Protein AF-A0A660TEA6-F1 (afdb_monomer_lite)

Structure (mmCIF, N/CA/C/O backbone):
da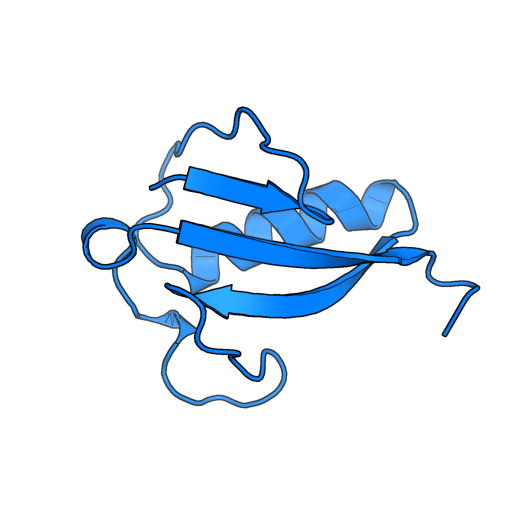ta_AF-A0A660TEA6-F1
#
_entry.id   AF-A0A660TEA6-F1
#
loop_
_atom_site.group_PDB
_atom_site.id
_atom_site.type_symbol
_atom_site.label_atom_id
_atom_site.label_alt_id
_atom_site.label_comp_id
_atom_site.label_asym_id
_atom_site.label_entity_id
_atom_site.label_seq_id
_atom_site.pdbx_PDB_ins_code
_atom_site.Cartn_x
_atom_site.Cartn_y
_atom_site.Cartn_z
_atom_site.occupancy
_atom_site.B_iso_or_equiv
_atom_site.auth_seq_id
_atom_site.auth_comp_id
_atom_site.auth_asym_id
_atom_site.auth_atom_id
_atom_site.pdbx_PDB_model_num
ATOM 1 N N . MET A 1 1 ? -7.542 5.109 5.761 1.00 90.06 1 MET A N 1
ATOM 2 C CA . MET A 1 1 ? -6.118 4.971 5.403 1.00 90.06 1 MET A CA 1
ATOM 3 C C . MET A 1 1 ? -5.681 6.187 4.597 1.00 90.06 1 MET A C 1
ATOM 5 O O . MET A 1 1 ? -6.492 6.726 3.857 1.00 90.06 1 MET A O 1
ATOM 9 N N . GLU A 1 2 ? -4.438 6.630 4.753 1.00 94.81 2 GLU A N 1
ATOM 10 C CA . GLU A 1 2 ? -3.772 7.612 3.890 1.00 94.81 2 GLU A CA 1
ATOM 11 C C . GLU A 1 2 ? -2.726 6.898 3.030 1.00 94.81 2 GLU A C 1
ATOM 13 O O . GLU A 1 2 ? -1.918 6.141 3.565 1.00 94.81 2 GLU A O 1
ATOM 18 N N . ILE A 1 3 ? -2.733 7.141 1.717 1.00 95.56 3 ILE A N 1
ATOM 19 C CA . ILE A 1 3 ? -1.777 6.540 0.780 1.00 95.56 3 ILE A CA 1
ATOM 20 C C . ILE A 1 3 ? -0.863 7.632 0.222 1.00 95.56 3 ILE A C 1
ATOM 22 O O . ILE A 1 3 ? -1.335 8.700 -0.182 1.00 95.56 3 ILE A O 1
ATOM 26 N N . LYS A 1 4 ? 0.445 7.366 0.205 1.00 97.12 4 LYS A N 1
ATOM 27 C CA . LYS A 1 4 ? 1.456 8.248 -0.386 1.00 97.12 4 LYS A CA 1
ATOM 28 C C . LYS A 1 4 ? 2.337 7.491 -1.360 1.00 97.12 4 LYS A C 1
ATOM 30 O O . LYS A 1 4 ? 2.713 6.350 -1.096 1.00 97.12 4 LYS A O 1
ATOM 35 N N . ILE A 1 5 ? 2.722 8.161 -2.437 1.00 95.94 5 ILE A N 1
ATOM 36 C CA . ILE A 1 5 ?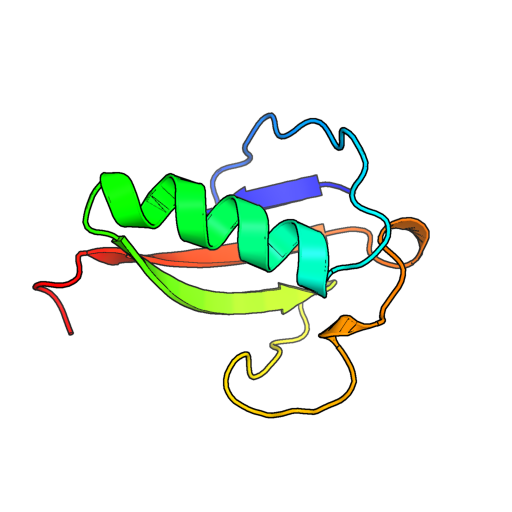 3.733 7.696 -3.383 1.00 95.94 5 ILE A CA 1
ATOM 37 C C . ILE A 1 5 ? 4.853 8.728 -3.398 1.00 95.94 5 ILE A C 1
ATOM 39 O O . ILE A 1 5 ? 4.585 9.903 -3.609 1.00 95.94 5 ILE A O 1
ATOM 43 N N . ASN A 1 6 ? 6.091 8.302 -3.139 1.00 95.69 6 ASN A N 1
ATOM 44 C CA . ASN A 1 6 ? 7.254 9.194 -3.046 1.00 95.69 6 ASN A CA 1
ATOM 45 C C . ASN A 1 6 ? 6.996 10.410 -2.133 1.00 95.69 6 ASN A C 1
ATOM 47 O O . ASN A 1 6 ? 7.304 11.541 -2.479 1.00 95.69 6 ASN A O 1
ATOM 51 N N . GLU A 1 7 ? 6.402 10.153 -0.962 1.00 93.69 7 GLU A N 1
ATOM 52 C CA . GLU A 1 7 ? 6.023 11.155 0.055 1.00 93.69 7 GLU A CA 1
ATOM 53 C C . GLU A 1 7 ? 4.873 12.100 -0.342 1.00 93.69 7 GLU A C 1
ATOM 55 O O . GLU A 1 7 ? 4.342 12.808 0.517 1.00 93.69 7 GLU A O 1
ATOM 60 N N . GLU A 1 8 ? 4.389 12.034 -1.582 1.00 95.12 8 GLU A N 1
ATOM 61 C CA . GLU A 1 8 ? 3.225 12.785 -2.040 1.00 95.12 8 GLU A CA 1
ATOM 62 C C . GLU A 1 8 ? 1.930 12.022 -1.761 1.00 95.12 8 GLU A C 1
ATOM 64 O O . GLU A 1 8 ? 1.764 10.856 -2.128 1.00 95.12 8 GLU A O 1
ATOM 69 N N . LYS A 1 9 ? 0.983 12.685 -1.093 1.00 95.81 9 LYS A N 1
ATOM 70 C CA . LYS A 1 9 ? -0.340 12.118 -0.832 1.00 95.81 9 LYS A CA 1
ATOM 71 C C . LYS A 1 9 ? -1.121 12.007 -2.134 1.00 95.81 9 LYS A C 1
ATOM 73 O O . LYS A 1 9 ? -1.301 13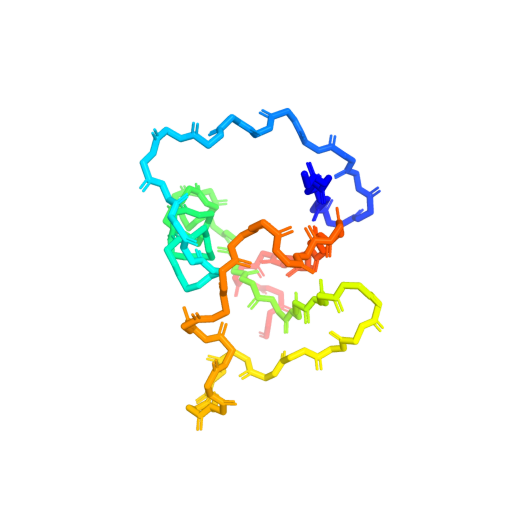.001 -2.832 1.00 95.81 9 LYS A O 1
ATOM 78 N N . ILE A 1 10 ? -1.660 10.822 -2.396 1.00 93.31 10 ILE A N 1
ATOM 79 C CA . ILE A 1 10 ? -2.534 10.586 -3.543 1.00 93.31 10 ILE A CA 1
ATOM 80 C C . ILE A 1 10 ? -3.991 10.509 -3.094 1.00 93.31 10 ILE A C 1
ATOM 82 O O . ILE A 1 10 ? -4.293 10.043 -1.992 1.00 93.31 10 ILE A O 1
ATOM 86 N N . ASN A 1 11 ? -4.904 10.960 -3.953 1.00 88.94 11 ASN A N 1
ATOM 87 C CA . ASN A 1 11 ? -6.327 10.727 -3.749 1.00 88.94 11 ASN A CA 1
ATOM 88 C C . ASN A 1 11 ? -6.688 9.365 -4.347 1.00 88.94 11 ASN A C 1
ATOM 90 O O . ASN A 1 11 ? -7.029 9.268 -5.523 1.00 88.94 11 ASN A O 1
ATOM 94 N N . PHE A 1 12 ? -6.517 8.319 -3.546 1.00 87.06 12 PHE A N 1
ATOM 95 C CA . PHE A 1 12 ? -6.868 6.952 -3.907 1.00 87.06 12 PHE A CA 1
ATOM 96 C C . PHE A 1 12 ? -8.127 6.557 -3.142 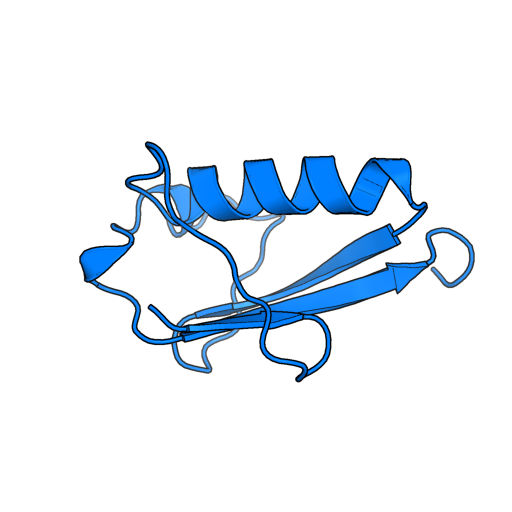1.00 87.06 12 PHE A C 1
ATOM 98 O O . PHE A 1 12 ? -8.136 6.572 -1.908 1.00 87.06 12 PHE A O 1
ATOM 105 N N . GLU A 1 13 ? -9.185 6.227 -3.872 1.00 87.94 13 GLU A N 1
ATOM 106 C CA . GLU A 1 13 ? -10.424 5.712 -3.301 1.00 87.94 13 GLU A CA 1
ATOM 107 C C . GLU A 1 13 ? -10.383 4.186 -3.340 1.00 87.94 13 GLU A C 1
ATOM 109 O O . GLU A 1 13 ? -10.042 3.596 -4.361 1.00 87.94 13 GLU A O 1
ATOM 114 N N . LEU A 1 14 ? -10.695 3.552 -2.208 1.00 86.81 14 LEU A N 1
ATOM 115 C CA . LEU A 1 14 ? -10.873 2.104 -2.158 1.00 86.81 14 LEU A C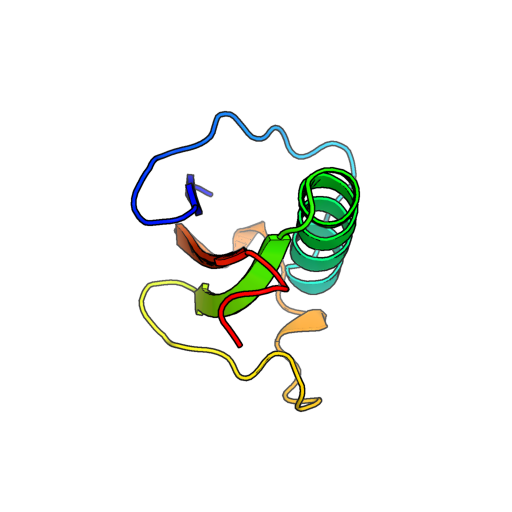A 1
ATOM 116 C C . LEU A 1 14 ? -12.207 1.776 -2.822 1.00 86.81 14 LEU A C 1
ATOM 118 O O . LEU A 1 14 ? -13.242 2.289 -2.392 1.00 86.81 14 LEU A O 1
ATOM 122 N N . GLU A 1 15 ? -12.186 0.920 -3.835 1.00 89.19 15 GLU A N 1
ATOM 123 C CA . GLU A 1 15 ? -13.403 0.462 -4.496 1.00 89.19 15 GLU A CA 1
ATOM 124 C C . GLU A 1 15 ? -13.895 -0.829 -3.849 1.00 89.19 15 GLU A C 1
ATOM 126 O O . GLU A 1 15 ? -15.001 -0.898 -3.314 1.00 89.19 15 GLU A O 1
ATOM 131 N N . ASN A 1 16 ? -13.058 -1.865 -3.883 1.00 91.88 16 ASN A N 1
ATOM 132 C CA . ASN A 1 16 ? -13.394 -3.198 -3.380 1.00 91.88 16 ASN A CA 1
ATOM 133 C C . ASN A 1 16 ? -12.241 -3.850 -2.608 1.00 91.88 16 ASN A C 1
ATOM 135 O O . ASN A 1 16 ? -12.400 -4.972 -2.124 1.00 91.88 16 ASN A O 1
ATOM 139 N N . GLU A 1 17 ? -11.102 -3.167 -2.486 1.00 94.94 17 GLU A N 1
ATOM 140 C CA . GLU A 1 17 ? -9.912 -3.660 -1.809 1.00 94.94 17 GLU A CA 1
ATOM 141 C C . GLU A 1 17 ? -10.163 -3.768 -0.303 1.00 94.94 17 GLU A C 1
ATOM 143 O O . GLU A 1 17 ? -10.519 -2.807 0.385 1.00 94.94 17 GLU A O 1
ATOM 148 N N . LYS A 1 18 ? -9.955 -4.971 0.219 1.00 95.75 18 LYS A N 1
ATOM 149 C CA . LYS A 1 18 ? -10.103 -5.346 1.624 1.00 95.75 18 LYS A CA 1
ATOM 150 C C . LYS A 1 18 ? -8.764 -5.587 2.285 1.00 95.75 18 LYS A C 1
ATOM 152 O O . LYS A 1 18 ? -8.674 -5.421 3.503 1.00 95.75 18 LYS A O 1
ATOM 157 N N . THR A 1 19 ? -7.739 -5.956 1.517 1.00 96.62 19 THR A N 1
ATOM 158 C CA . THR A 1 19 ? -6.398 -6.217 2.046 1.00 96.62 19 THR A CA 1
ATOM 159 C C . THR A 1 19 ? -5.322 -5.331 1.424 1.00 96.62 19 THR A C 1
ATOM 161 O O . THR A 1 19 ? -5.471 -4.776 0.335 1.00 96.62 19 THR A O 1
ATOM 164 N N . ILE A 1 20 ? -4.190 -5.212 2.121 1.00 95.69 20 ILE A N 1
ATOM 165 C CA . ILE A 1 20 ? -3.009 -4.501 1.618 1.00 95.69 20 ILE A CA 1
ATOM 166 C C . ILE A 1 20 ? -2.473 -5.142 0.329 1.00 95.69 20 ILE A C 1
ATOM 168 O O . ILE A 1 20 ? -2.014 -4.428 -0.564 1.00 95.69 20 ILE A O 1
ATOM 172 N N . GLY A 1 21 ? -2.563 -6.471 0.203 1.00 95.19 21 GLY A N 1
ATOM 173 C CA . GLY A 1 21 ? -2.210 -7.193 -1.021 1.00 95.19 21 GLY A CA 1
ATOM 174 C C . GLY A 1 21 ? -2.974 -6.695 -2.244 1.00 95.19 21 GLY A C 1
ATOM 175 O O . GLY A 1 21 ? -2.371 -6.436 -3.287 1.00 95.19 21 GLY A O 1
ATOM 176 N N . GLU A 1 22 ? -4.284 -6.509 -2.098 1.00 95.56 22 GLU A N 1
ATOM 177 C CA . GLU A 1 22 ? -5.155 -6.024 -3.168 1.00 95.56 22 GLU A CA 1
ATOM 178 C C . GLU A 1 22 ? -4.811 -4.579 -3.554 1.00 95.56 22 GLU A C 1
ATOM 180 O O . GLU A 1 22 ? -4.575 -4.316 -4.734 1.00 95.56 22 GLU A O 1
ATOM 185 N N . ILE A 1 23 ? -4.654 -3.673 -2.576 1.00 94.81 23 ILE A N 1
ATOM 186 C CA . ILE A 1 23 ? -4.247 -2.277 -2.838 1.00 94.81 23 ILE A CA 1
ATOM 187 C C . ILE A 1 23 ? -2.914 -2.222 -3.594 1.00 94.81 23 ILE A C 1
ATOM 189 O O . ILE A 1 23 ? -2.791 -1.527 -4.604 1.00 94.81 23 ILE A O 1
ATOM 193 N N . ILE A 1 24 ? -1.895 -2.947 -3.120 1.00 94.44 24 ILE A N 1
ATOM 194 C CA . ILE A 1 24 ? -0.561 -2.926 -3.738 1.00 94.44 24 ILE A CA 1
ATOM 195 C C . ILE A 1 24 ? -0.611 -3.485 -5.161 1.00 94.44 24 ILE A C 1
ATOM 197 O O . ILE A 1 24 ? 0.082 -2.963 -6.033 1.00 94.44 24 ILE A O 1
ATOM 201 N N . SER A 1 25 ? -1.437 -4.502 -5.420 1.00 93.81 25 SER A N 1
ATOM 202 C CA . SER A 1 25 ? -1.653 -5.041 -6.767 1.00 93.81 25 SER A CA 1
ATOM 203 C C . SER A 1 25 ? -2.239 -3.987 -7.714 1.00 93.81 25 SER A C 1
ATOM 205 O O . SER A 1 25 ? -1.717 -3.777 -8.812 1.00 93.81 25 SER A O 1
ATOM 207 N N . VAL A 1 26 ? -3.267 -3.260 -7.269 1.00 94.31 26 VAL A N 1
ATOM 208 C CA . VAL A 1 26 ? -3.906 -2.195 -8.057 1.00 94.31 26 VAL A CA 1
ATOM 209 C C . VAL A 1 26 ? -2.930 -1.056 -8.340 1.00 94.31 26 VAL A C 1
ATOM 211 O O . VAL A 1 26 ? -2.758 -0.670 -9.498 1.00 94.31 26 VAL A O 1
ATOM 214 N N . ILE A 1 27 ? -2.219 -0.568 -7.319 1.00 93.62 27 ILE A N 1
ATOM 215 C CA . ILE A 1 27 ? -1.231 0.508 -7.483 1.00 93.62 27 ILE A CA 1
ATOM 216 C C . ILE A 1 27 ? -0.091 0.065 -8.400 1.00 93.62 27 ILE A C 1
ATOM 218 O O . ILE A 1 27 ? 0.311 0.821 -9.281 1.00 93.62 27 ILE A O 1
ATOM 222 N N . ARG A 1 28 ? 0.410 -1.167 -8.244 1.00 93.44 28 ARG A N 1
ATOM 223 C CA . ARG A 1 28 ? 1.447 -1.725 -9.121 1.00 93.44 28 ARG A CA 1
ATOM 224 C C . ARG A 1 28 ? 0.999 -1.708 -10.580 1.00 93.44 28 ARG A C 1
ATOM 226 O O . ARG A 1 28 ? 1.757 -1.249 -11.428 1.00 93.44 28 ARG A O 1
ATOM 233 N N . ASN A 1 29 ? -0.221 -2.157 -10.868 1.00 93.06 29 ASN A N 1
ATOM 234 C CA . ASN A 1 29 ? -0.762 -2.144 -12.229 1.00 93.06 29 ASN A CA 1
ATOM 235 C C . ASN A 1 29 ? -0.911 -0.716 -12.770 1.00 93.06 29 ASN A C 1
ATOM 237 O O . ASN A 1 29 ? -0.592 -0.467 -13.932 1.00 93.06 29 ASN A O 1
ATOM 241 N N . TRP A 1 30 ? -1.344 0.223 -11.925 1.00 92.25 30 TRP A N 1
ATOM 242 C CA . TRP A 1 30 ? -1.496 1.628 -12.298 1.00 92.25 30 TRP A CA 1
ATOM 243 C C . TRP A 1 30 ? -0.164 2.284 -12.686 1.00 92.25 30 TRP A C 1
ATOM 245 O O . TRP A 1 30 ? -0.078 2.923 -13.734 1.00 92.25 30 TRP A O 1
ATOM 255 N N . ILE A 1 31 ? 0.893 2.093 -11.891 1.00 92.44 31 ILE A N 1
ATOM 256 C CA . ILE A 1 31 ? 2.193 2.732 -12.153 1.00 92.44 31 ILE A CA 1
ATOM 257 C C . ILE A 1 31 ? 2.994 2.029 -13.258 1.00 92.44 31 ILE A C 1
ATOM 259 O O . ILE A 1 31 ? 3.811 2.668 -13.925 1.00 92.44 31 ILE A O 1
ATOM 263 N N . TYR A 1 32 ? 2.754 0.731 -13.478 1.00 91.25 32 TYR A N 1
ATOM 264 C CA . TYR A 1 32 ? 3.481 -0.060 -14.471 1.00 91.25 32 TYR A CA 1
ATOM 265 C C . TYR A 1 32 ? 3.251 0.460 -15.894 1.00 91.25 32 TYR A C 1
ATOM 267 O O . TYR A 1 32 ? 4.193 0.549 -16.680 1.00 91.25 32 TYR A O 1
ATOM 275 N N . GLY A 1 33 ? 2.024 0.896 -16.209 1.00 88.75 33 GLY A N 1
ATOM 276 C CA . GLY A 1 33 ? 1.699 1.520 -17.498 1.00 88.75 33 GLY A CA 1
ATOM 277 C C . GLY A 1 33 ? 2.476 2.814 -17.780 1.00 88.75 33 GLY A C 1
ATOM 278 O O . GLY A 1 33 ? 2.614 3.204 -18.936 1.00 88.75 33 GLY A O 1
ATOM 279 N N . SER A 1 34 ? 3.027 3.438 -16.737 1.00 89.81 34 SER A N 1
ATOM 280 C CA . SER A 1 34 ? 3.827 4.664 -16.804 1.00 89.81 34 SER A CA 1
ATOM 281 C C . SER A 1 34 ? 5.338 4.407 -16.710 1.00 89.81 34 SER A C 1
ATOM 283 O O . SER A 1 34 ? 6.103 5.359 -16.594 1.00 89.81 34 SER A O 1
ATOM 285 N N . GLY A 1 35 ? 5.784 3.145 -16.743 1.00 93.81 35 GLY A N 1
ATOM 286 C CA . GLY A 1 35 ? 7.208 2.790 -16.704 1.00 93.81 35 GLY A CA 1
ATOM 287 C C . GLY A 1 35 ? 7.843 2.813 -15.311 1.00 93.81 35 GLY A C 1
ATOM 288 O O . GLY A 1 35 ? 9.067 2.802 -15.204 1.00 93.81 35 GLY A O 1
ATOM 289 N N . PHE A 1 36 ? 7.043 2.826 -14.242 1.00 95.25 36 PHE A N 1
ATOM 290 C CA . PHE A 1 36 ? 7.535 2.796 -12.864 1.00 95.25 36 PHE A CA 1
ATOM 291 C C . PHE A 1 36 ? 7.364 1.419 -12.228 1.00 95.25 36 PHE A C 1
ATOM 293 O O . PHE A 1 36 ? 6.465 0.653 -12.580 1.00 95.25 36 PHE A O 1
ATOM 300 N N . ILE A 1 37 ? 8.194 1.131 -11.230 1.00 94.19 37 ILE A N 1
ATOM 301 C CA . ILE A 1 37 ? 8.026 -0.025 -10.350 1.00 94.19 37 ILE A CA 1
ATOM 302 C C . ILE A 1 37 ? 8.049 0.395 -8.884 1.00 94.19 37 ILE A C 1
ATOM 304 O O . ILE A 1 37 ? 8.607 1.433 -8.534 1.00 94.19 37 ILE A O 1
ATOM 308 N N . ILE A 1 38 ? 7.480 -0.445 -8.024 1.00 94.69 38 ILE A N 1
ATOM 309 C CA . ILE A 1 38 ? 7.560 -0.283 -6.572 1.00 94.69 38 ILE A CA 1
ATOM 310 C C . ILE A 1 38 ? 8.928 -0.771 -6.091 1.00 94.69 38 ILE A C 1
ATOM 312 O O . ILE A 1 38 ? 9.297 -1.908 -6.373 1.00 94.69 38 ILE A O 1
ATOM 316 N N . THR A 1 39 ? 9.646 0.059 -5.337 1.00 94.31 39 THR A N 1
ATOM 317 C CA . THR A 1 39 ? 10.960 -0.273 -4.760 1.00 94.31 39 THR A CA 1
ATOM 318 C C . THR A 1 39 ? 10.904 -0.539 -3.260 1.00 94.31 39 THR A C 1
ATOM 320 O O . THR A 1 39 ? 11.587 -1.434 -2.774 1.00 94.31 39 THR A O 1
ATOM 323 N N . SER A 1 40 ? 10.047 0.178 -2.530 1.00 95.38 40 SER A N 1
ATOM 324 C CA . SER A 1 40 ? 9.803 -0.051 -1.101 1.00 95.38 40 SER A CA 1
ATOM 325 C C . SER A 1 40 ? 8.347 0.227 -0.757 1.00 95.38 40 SER A C 1
ATOM 327 O O . SER A 1 40 ? 7.707 1.094 -1.358 1.00 95.38 40 SER A O 1
ATOM 329 N N . VAL A 1 41 ? 7.835 -0.459 0.262 1.00 96.38 41 VAL A N 1
ATOM 330 C CA . VAL A 1 41 ? 6.504 -0.208 0.821 1.00 96.38 41 VAL A CA 1
ATOM 331 C C . VAL A 1 41 ? 6.589 -0.165 2.337 1.00 96.38 41 VAL A C 1
ATOM 333 O O . VAL A 1 41 ? 7.232 -1.010 2.953 1.00 96.38 41 VAL A O 1
ATOM 336 N N . PHE A 1 42 ? 5.907 0.803 2.940 1.00 96.75 42 PHE A N 1
ATOM 337 C CA . PHE A 1 42 ? 5.828 0.983 4.380 1.00 96.75 42 PHE A CA 1
ATOM 338 C C . PHE A 1 42 ? 4.365 0.997 4.820 1.00 96.75 42 PHE A C 1
ATOM 340 O O . PHE A 1 42 ? 3.574 1.790 4.307 1.00 96.75 42 PHE A O 1
ATOM 347 N N . LEU A 1 43 ? 4.033 0.158 5.800 1.00 96.25 43 LEU A N 1
ATOM 348 C CA . LEU A 1 43 ? 2.746 0.143 6.496 1.00 96.25 43 LEU A CA 1
ATOM 349 C C . LEU A 1 43 ? 2.951 0.756 7.880 1.00 96.25 43 LEU A C 1
ATOM 351 O O . LEU A 1 43 ? 3.755 0.237 8.651 1.00 96.25 43 LEU A O 1
ATOM 355 N N . ASP A 1 44 ? 2.290 1.870 8.195 1.00 95.94 44 ASP A N 1
ATOM 356 C CA . ASP A 1 44 ? 2.446 2.573 9.480 1.00 95.94 44 ASP A CA 1
ATOM 357 C C . ASP A 1 44 ? 3.924 2.811 9.868 1.00 95.94 44 ASP A C 1
ATOM 359 O O . ASP A 1 44 ? 4.345 2.595 11.004 1.00 95.94 44 ASP A O 1
ATOM 363 N N . ASN A 1 45 ? 4.732 3.249 8.893 1.00 94.06 45 ASN A N 1
ATOM 364 C CA . ASN A 1 45 ? 6.189 3.459 8.979 1.00 94.06 45 ASN A CA 1
ATOM 365 C C . ASN A 1 45 ? 7.050 2.192 9.149 1.00 94.06 45 ASN A C 1
ATOM 367 O O . ASN A 1 45 ? 8.268 2.303 9.295 1.00 94.06 45 ASN A O 1
ATOM 371 N N . ARG A 1 46 ? 6.468 0.992 9.083 1.00 94.38 46 ARG A N 1
ATOM 372 C CA . ARG A 1 46 ? 7.210 -0.271 9.045 1.00 94.38 46 ARG A CA 1
ATOM 373 C C . ARG A 1 46 ? 7.385 -0.734 7.606 1.00 94.38 46 ARG A C 1
ATOM 375 O O . ARG A 1 46 ? 6.401 -0.980 6.915 1.00 94.38 46 ARG A O 1
ATOM 382 N N . GLU A 1 47 ? 8.632 -0.891 7.171 1.00 95.00 47 GLU A N 1
ATOM 383 C CA . GLU A 1 47 ? 8.925 -1.449 5.850 1.00 95.00 47 GLU A CA 1
ATOM 384 C C . GLU A 1 47 ? 8.467 -2.909 5.762 1.00 95.00 47 GLU A C 1
ATOM 386 O O . GLU A 1 47 ? 8.702 -3.709 6.677 1.00 95.00 47 GLU A O 1
ATOM 391 N N . ILE A 1 48 ? 7.810 -3.247 4.655 1.00 94.38 48 ILE A N 1
ATOM 392 C CA . ILE A 1 48 ? 7.467 -4.616 4.289 1.00 94.38 48 ILE A CA 1
ATOM 393 C C . ILE A 1 48 ? 8.277 -5.037 3.069 1.00 94.38 48 ILE A C 1
ATOM 395 O O . ILE A 1 48 ? 8.529 -4.256 2.151 1.00 94.38 48 ILE A O 1
ATOM 399 N N . LYS A 1 49 ? 8.655 -6.311 3.043 1.00 91.38 49 LYS A N 1
ATOM 400 C CA . LYS A 1 49 ? 9.327 -6.904 1.894 1.00 91.38 49 LYS A CA 1
ATOM 401 C C . LYS A 1 49 ? 8.286 -7.480 0.946 1.00 91.38 49 LYS A C 1
ATOM 403 O O . LYS A 1 49 ? 7.707 -8.531 1.214 1.00 91.38 49 LYS A O 1
ATOM 408 N N . ILE A 1 50 ? 8.045 -6.774 -0.153 1.00 87.94 50 ILE A N 1
ATOM 409 C CA . ILE A 1 50 ? 7.006 -7.129 -1.129 1.00 87.94 50 ILE A CA 1
ATOM 410 C C . ILE A 1 50 ? 7.296 -8.429 -1.891 1.00 87.94 50 ILE A C 1
ATOM 412 O O . ILE A 1 50 ? 6.360 -9.071 -2.361 1.00 87.94 50 ILE A O 1
ATOM 416 N N . ASP A 1 51 ? 8.563 -8.834 -1.978 1.00 84.31 51 ASP A N 1
ATOM 417 C CA . ASP A 1 51 ? 8.982 -10.058 -2.674 1.00 84.31 51 ASP A CA 1
ATOM 418 C C . ASP A 1 51 ? 8.948 -11.301 -1.772 1.00 84.31 51 ASP A C 1
ATOM 420 O O . ASP A 1 51 ? 9.082 -12.429 -2.244 1.00 84.31 51 ASP A O 1
ATOM 424 N N . GLU A 1 52 ? 8.740 -11.117 -0.466 1.00 86.19 52 GLU A N 1
ATOM 425 C CA . GLU A 1 52 ? 8.646 -12.205 0.501 1.00 86.19 52 GLU A CA 1
ATOM 426 C C . GLU A 1 52 ? 7.175 -12.436 0.897 1.00 86.19 52 GLU A C 1
ATOM 428 O O . GLU A 1 52 ? 6.454 -11.507 1.283 1.00 86.19 52 GLU A O 1
ATOM 433 N N . GLN A 1 53 ? 6.716 -13.693 0.864 1.00 74.00 53 GLN A N 1
ATOM 434 C CA . GLN A 1 53 ? 5.461 -14.078 1.520 1.00 74.00 53 GLN A CA 1
ATOM 435 C C . GLN A 1 53 ? 5.653 -14.010 3.037 1.00 74.00 53 GLN A C 1
ATOM 437 O O . GLN A 1 53 ? 6.119 -14.954 3.667 1.00 74.00 53 GLN A O 1
ATOM 442 N N . SER A 1 54 ? 5.310 -12.862 3.617 1.00 81.12 54 SER A N 1
ATOM 443 C CA . SER A 1 54 ? 5.400 -12.607 5.060 1.00 81.12 54 SER A CA 1
ATOM 444 C C . SER A 1 54 ? 4.046 -12.252 5.688 1.00 81.12 54 SER A C 1
ATOM 446 O O . SER A 1 54 ? 3.994 -11.706 6.788 1.00 81.12 54 SER A O 1
ATOM 448 N N . GLY A 1 55 ? 2.942 -12.578 5.001 1.00 88.56 55 GLY A N 1
ATOM 449 C CA . GLY A 1 55 ? 1.569 -12.415 5.495 1.00 88.56 55 GLY A CA 1
ATOM 450 C C . GLY A 1 55 ? 1.041 -10.981 5.448 1.00 88.56 55 GLY A C 1
ATOM 451 O O . GLY A 1 55 ? -0.095 -10.733 5.842 1.00 88.56 55 GLY A O 1
ATOM 452 N N . TRP A 1 56 ? 1.828 -10.025 4.943 1.00 93.56 56 TRP A N 1
ATOM 453 C CA . TRP A 1 56 ? 1.374 -8.642 4.774 1.00 93.56 56 TRP A CA 1
ATOM 454 C C . TRP A 1 56 ? 0.229 -8.524 3.764 1.00 93.56 56 TRP A C 1
ATOM 456 O O . TRP A 1 56 ? -0.569 -7.595 3.849 1.00 93.56 56 TRP A O 1
ATOM 466 N N . GLN A 1 57 ? 0.146 -9.465 2.821 1.00 95.00 57 GLN A N 1
ATOM 467 C CA . GLN A 1 57 ? -0.857 -9.501 1.762 1.00 95.00 57 GLN A CA 1
ATOM 468 C C . GLN A 1 57 ? -2.279 -9.608 2.315 1.00 95.00 57 GLN A C 1
ATOM 470 O O . GLN A 1 57 ? -3.203 -9.070 1.709 1.00 95.00 57 GLN A O 1
ATOM 475 N N . ASP A 1 58 ? -2.436 -10.265 3.464 1.00 95.50 58 ASP A N 1
ATOM 476 C CA . ASP A 1 58 ? -3.730 -10.568 4.075 1.00 95.50 58 ASP A CA 1
ATOM 477 C C . ASP A 1 58 ? -4.132 -9.545 5.144 1.00 95.50 58 ASP A C 1
ATOM 479 O O . ASP A 1 58 ? -5.227 -9.632 5.700 1.00 95.50 58 ASP A O 1
ATOM 483 N N . ILE A 1 59 ? -3.268 -8.563 5.439 1.00 95.38 59 ILE A N 1
ATOM 484 C CA . ILE A 1 59 ? -3.565 -7.516 6.419 1.00 95.38 59 ILE A CA 1
ATOM 485 C C . ILE A 1 59 ? -4.784 -6.718 5.934 1.00 95.38 59 ILE A C 1
ATOM 487 O O . ILE A 1 59 ? -4.742 -6.176 4.822 1.00 95.38 59 ILE A O 1
ATOM 491 N N . PRO A 1 60 ? -5.850 -6.599 6.744 1.00 96.38 60 PRO A N 1
ATOM 492 C CA . PRO A 1 60 ? -7.003 -5.780 6.410 1.00 96.38 60 PRO A CA 1
ATOM 493 C C . PRO A 1 60 ? -6.634 -4.304 6.260 1.00 96.38 60 PRO A C 1
ATOM 495 O O . PRO A 1 60 ? -5.915 -3.730 7.076 1.00 96.38 60 PRO A O 1
ATOM 498 N N . VAL A 1 61 ? -7.209 -3.640 5.260 1.00 94.31 61 VAL A N 1
ATOM 499 C CA . VAL A 1 61 ? -6.991 -2.201 5.019 1.00 94.31 61 VAL A CA 1
ATOM 500 C C . VAL A 1 61 ? -7.463 -1.330 6.187 1.00 94.31 61 VAL A C 1
ATOM 502 O O . VAL A 1 61 ? -6.957 -0.231 6.394 1.00 94.31 61 VAL A O 1
ATOM 505 N N . ALA A 1 62 ? -8.425 -1.821 6.970 1.00 94.06 62 ALA A N 1
ATOM 506 C CA . ALA A 1 62 ? -8.936 -1.128 8.146 1.00 94.06 62 ALA A CA 1
ATOM 507 C C . ALA A 1 62 ? -7.903 -1.033 9.286 1.00 94.06 62 ALA A C 1
ATOM 509 O O . ALA A 1 62 ? -7.997 -0.119 10.105 1.00 94.06 62 ALA A O 1
ATOM 510 N N . ASP A 1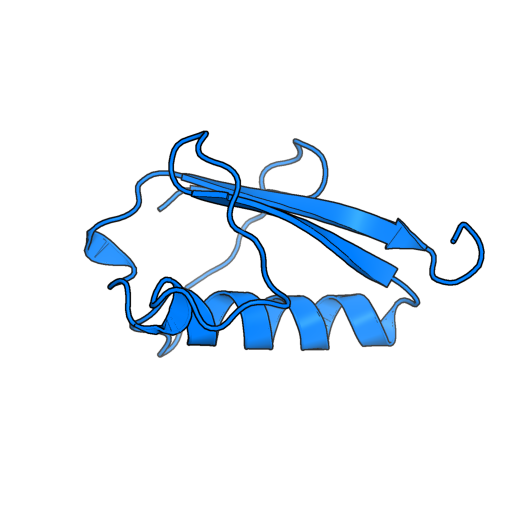 63 ? -6.915 -1.934 9.314 1.00 96.06 63 ASP A N 1
ATOM 511 C CA . ASP A 1 63 ? -5.922 -2.021 10.389 1.00 96.06 63 ASP A CA 1
ATOM 512 C C . ASP A 1 63 ? -4.710 -1.110 10.156 1.00 96.06 63 ASP A C 1
ATOM 514 O O . ASP A 1 63 ? -3.944 -0.860 11.086 1.00 96.06 63 ASP A O 1
ATOM 518 N N . ILE A 1 64 ? -4.548 -0.581 8.938 1.00 96.00 64 ILE A N 1
ATOM 519 C CA . ILE A 1 64 ? -3.421 0.271 8.550 1.00 96.00 64 ILE A CA 1
ATOM 520 C C . ILE A 1 64 ? -3.868 1.727 8.409 1.00 96.00 64 ILE A C 1
ATOM 522 O O . ILE A 1 64 ? -4.831 2.061 7.708 1.00 96.00 64 ILE A O 1
ATOM 526 N N . LYS A 1 65 ? -3.133 2.638 9.050 1.00 95.94 65 LYS A N 1
ATOM 527 C CA . LYS A 1 65 ? -3.416 4.076 8.980 1.00 95.94 65 LYS A CA 1
ATOM 528 C C . LYS A 1 65 ? -2.743 4.707 7.776 1.00 95.94 65 LYS A C 1
ATOM 530 O O . LYS A 1 65 ? -3.400 5.485 7.082 1.00 95.94 65 LYS A O 1
ATOM 535 N N . THR A 1 66 ? -1.478 4.377 7.522 1.00 96.31 66 THR A N 1
ATOM 536 C CA . THR A 1 66 ? -0.683 4.938 6.426 1.00 96.31 66 THR A CA 1
ATOM 537 C C . THR A 1 66 ? -0.023 3.858 5.573 1.00 96.31 66 THR A C 1
ATOM 539 O O . THR A 1 66 ? 0.588 2.919 6.080 1.00 96.31 66 THR A O 1
ATOM 542 N N . LEU A 1 67 ? -0.117 4.028 4.256 1.00 96.75 67 LEU A N 1
ATOM 543 C CA . LEU A 1 67 ? 0.587 3.239 3.253 1.00 96.75 67 LEU A CA 1
ATOM 544 C C . LEU A 1 67 ? 1.497 4.179 2.461 1.00 96.75 67 LEU A C 1
ATOM 546 O O . LEU A 1 67 ? 1.015 4.998 1.682 1.00 96.75 67 LEU A O 1
ATOM 550 N N . ASN A 1 68 ? 2.808 4.069 2.656 1.00 97.44 68 ASN A N 1
ATOM 551 C CA . ASN A 1 68 ? 3.784 4.831 1.879 1.00 97.44 68 ASN A CA 1
ATOM 552 C C . ASN A 1 68 ? 4.483 3.903 0.892 1.00 97.44 68 ASN A C 1
ATOM 554 O O . ASN A 1 68 ? 5.014 2.863 1.276 1.00 97.44 68 ASN A O 1
ATOM 558 N N . ILE A 1 69 ? 4.518 4.301 -0.370 1.00 96.88 69 ILE A N 1
ATOM 559 C CA . ILE A 1 69 ? 5.094 3.527 -1.461 1.00 96.88 69 ILE A CA 1
ATOM 560 C C . ILE A 1 69 ? 6.202 4.363 -2.083 1.00 96.88 69 ILE A C 1
ATOM 562 O O . ILE A 1 69 ? 6.019 5.547 -2.362 1.00 96.88 69 ILE A O 1
ATOM 566 N N . LYS A 1 70 ? 7.362 3.751 -2.293 1.00 96.56 70 LYS A N 1
ATOM 567 C CA . LYS A 1 70 ? 8.432 4.335 -3.095 1.00 96.56 70 LYS A CA 1
ATOM 568 C C . LYS A 1 70 ? 8.424 3.694 -4.468 1.00 96.56 70 LYS A C 1
ATOM 570 O O . LYS A 1 70 ? 8.293 2.472 -4.571 1.00 96.56 70 LYS A O 1
ATOM 575 N N . ILE A 1 71 ? 8.544 4.521 -5.498 1.00 95.69 71 ILE A N 1
ATOM 576 C CA . ILE A 1 71 ? 8.596 4.079 -6.888 1.00 95.69 71 ILE A CA 1
ATOM 577 C C . ILE A 1 71 ? 9.775 4.726 -7.604 1.00 95.69 71 ILE A C 1
ATOM 579 O O . ILE A 1 71 ? 10.074 5.892 -7.350 1.00 95.69 71 ILE A O 1
ATOM 583 N N . ASN A 1 72 ? 10.387 3.985 -8.524 1.00 95.12 72 ASN A N 1
ATOM 584 C CA . ASN A 1 72 ? 11.428 4.478 -9.430 1.00 95.12 72 ASN A CA 1
ATOM 585 C C . ASN A 1 72 ? 11.089 4.097 -10.870 1.00 95.12 72 ASN A C 1
ATOM 587 O O . ASN A 1 72 ? 10.337 3.140 -11.100 1.00 95.12 72 ASN A O 1
ATOM 591 N N . HIS A 1 73 ? 11.635 4.836 -11.836 1.00 94.19 73 HIS A N 1
ATOM 592 C CA . HIS A 1 73 ? 11.480 4.475 -13.237 1.00 94.19 73 HIS A CA 1
ATOM 593 C C . HIS A 1 73 ? 12.262 3.186 -13.525 1.00 94.19 73 HIS A C 1
ATOM 595 O O . HIS A 1 73 ? 13.350 2.971 -12.992 1.00 94.19 73 HIS A O 1
ATOM 601 N N . VAL A 1 74 ? 11.728 2.312 -14.380 1.00 89.44 74 VAL A N 1
ATOM 602 C CA . VAL A 1 74 ? 12.311 0.982 -14.634 1.00 89.44 74 VAL A CA 1
ATOM 603 C C . VAL A 1 74 ? 13.732 1.051 -15.212 1.00 89.44 74 VAL A C 1
ATOM 605 O O . VAL A 1 74 ? 14.499 0.105 -15.098 1.00 89.44 74 VAL A O 1
ATOM 608 N N . THR A 1 75 ? 14.090 2.177 -15.832 1.00 82.69 75 THR A N 1
ATOM 609 C CA . THR A 1 75 ? 15.421 2.419 -16.410 1.00 82.69 75 THR A CA 1
ATOM 610 C C . THR A 1 75 ? 16.466 2.868 -15.388 1.00 82.69 75 THR A C 1
ATOM 612 O O . THR A 1 75 ? 17.622 3.038 -15.758 1.00 82.69 75 THR A O 1
ATOM 615 N N . GLU A 1 76 ? 16.066 3.132 -14.143 1.00 70.19 76 GLU A N 1
ATOM 616 C CA . GLU A 1 76 ? 16.925 3.644 -13.064 1.00 70.19 76 GLU A CA 1
ATOM 617 C C . GLU A 1 76 ? 17.322 2.550 -12.052 1.00 70.19 76 GLU A C 1
ATOM 619 O O . GLU A 1 76 ? 17.803 2.864 -10.962 1.00 70.19 76 GLU A O 1
ATOM 624 N N . LEU A 1 77 ? 17.096 1.278 -12.400 1.00 61.28 77 LEU A N 1
ATOM 625 C CA . LEU A 1 77 ? 17.394 0.095 -11.582 1.00 61.28 77 LEU A CA 1
ATOM 626 C C . LEU A 1 77 ? 18.676 -0.612 -12.007 1.00 61.28 77 LEU A C 1
ATOM 628 O O . LEU A 1 77 ? 18.939 -0.681 -13.230 1.00 61.28 77 LEU A O 1
#

pLDDT: mean 92.39, std 6.01, range [61.28, 97.44]

Sequence (77 aa):
MEIKINEEKINFELENEKTIGEIISVIRNWIYGSGFIITSVFLDNREIKIDEQSGWQDIPVADIKTLNIKINHVTEL

Foldseek 3Di:
DWEEEPNHTDPDDDDPDFAPLVVQVVVQVVCVVVQKHWDWKAFQNHTDDPVDPPVNNVHTPVVTDYIYTYMDGNVVD

Radius of gyration: 11.83 Å; chains: 1; bounding box: 31×27×28 Å

Secondary structure (DSSP, 8-state):
-EEEETTEEP----SS--BHHHHHHHHHHHHHTTTEEEEEEEETTEEE-TTS-SSGGG-BGGG-SEEEEEEEEGGG-